Protein AF-A0A7D9LN81-F1 (afdb_monomer_lite)

Radius of gyration: 13.22 Å; chains: 1; bounding box: 25×25×40 Å

Foldseek 3Di:
DDPPPPAAEAELVCCLPPPVSVVCVVCCCVPPPVDHHYDDQDPDPCSVVSNQVSVDHDDDDPVD

Organism: Paramuricea clavata (NCBI:txid317549)

InterPro domains:
  IPR042098 Glutarate 2-hydroxylase superfamily [G3DSA:3.60.130.10] (1-64)

Sequence (64 aa):
MSEEGNMPTFQFKKLLNDDQELYKWLVTMITQTGIARVENAPKEKGQLQILGERVGYLMETTYG

Secondary structure (DSSP, 8-state):
--------EEEHHHHHH-HHHHHHHHHHIIIIIS--EEE---SSTTHHHHHHHHHS-----TT-

Structure (mmCIF, N/CA/C/O backbone):
data_AF-A0A7D9LN81-F1
#
_entry.id   AF-A0A7D9LN81-F1
#
loop_
_atom_site.group_PDB
_atom_site.id
_atom_site.type_symbol
_atom_site.label_atom_id
_atom_site.label_alt_id
_atom_site.label_comp_id
_atom_site.label_asym_id
_atom_site.label_entity_id
_atom_site.label_seq_id
_atom_site.pdbx_PDB_ins_code
_atom_site.Cartn_x
_atom_site.Cartn_y
_atom_site.Cartn_z
_atom_site.occupancy
_atom_site.B_iso_or_equiv
_atom_site.auth_seq_id
_atom_site.auth_comp_id
_atom_site.auth_asym_id
_atom_site.auth_atom_id
_atom_site.pdbx_PDB_model_num
ATOM 1 N N . MET A 1 1 ? 6.219 3.785 29.229 1.00 37.28 1 MET A N 1
ATOM 2 C CA . MET A 1 1 ? 5.213 3.151 28.355 1.00 37.28 1 MET A CA 1
ATOM 3 C C . MET A 1 1 ? 4.817 4.200 27.346 1.00 37.28 1 MET A C 1
ATOM 5 O O . MET A 1 1 ? 4.087 5.111 27.701 1.00 37.28 1 MET A O 1
ATOM 9 N N . SER A 1 2 ? 5.441 4.173 26.172 1.00 40.72 2 SER A N 1
ATOM 10 C CA . SER A 1 2 ? 5.173 5.148 25.118 1.00 40.72 2 SER A CA 1
ATOM 11 C C . SER A 1 2 ? 3.762 4.907 24.598 1.00 40.72 2 SER A C 1
ATOM 13 O O . SER A 1 2 ? 3.421 3.768 24.290 1.00 40.72 2 SER A O 1
ATOM 15 N N . GLU A 1 3 ? 2.942 5.952 24.556 1.00 49.66 3 GLU A N 1
ATOM 16 C CA . GLU A 1 3 ? 1.646 5.932 23.888 1.00 49.66 3 GLU A CA 1
ATOM 17 C C . GLU A 1 3 ? 1.887 5.682 22.394 1.00 49.66 3 GLU A C 1
ATOM 19 O O . GLU A 1 3 ? 2.113 6.606 21.614 1.00 49.66 3 GLU A O 1
ATOM 24 N N . GLU A 1 4 ? 1.894 4.414 21.981 1.00 54.16 4 GLU A N 1
ATOM 25 C CA . GLU A 1 4 ? 1.649 4.070 20.587 1.00 54.16 4 GLU A CA 1
ATOM 26 C C . GLU A 1 4 ? 0.206 4.484 20.301 1.00 54.16 4 GLU A C 1
ATOM 28 O O . GLU A 1 4 ? -0.739 3.735 20.550 1.00 54.16 4 GLU A O 1
ATOM 33 N N . GLY A 1 5 ? 0.026 5.728 19.846 1.00 62.16 5 GLY A N 1
ATOM 34 C CA . GLY A 1 5 ? -1.232 6.171 19.264 1.00 62.16 5 GLY A CA 1
ATOM 35 C C . GLY A 1 5 ? -1.698 5.093 18.290 1.00 62.16 5 GLY A C 1
ATOM 36 O O . GLY A 1 5 ? -0.913 4.651 17.455 1.00 62.16 5 GLY A O 1
ATOM 37 N N . ASN A 1 6 ? -2.927 4.613 18.482 1.00 76.50 6 ASN A N 1
ATOM 38 C CA . ASN A 1 6 ? -3.487 3.408 17.871 1.00 76.50 6 ASN A CA 1
ATOM 39 C C . ASN A 1 6 ? -3.535 3.531 16.335 1.00 76.50 6 ASN A C 1
ATOM 41 O O . ASN A 1 6 ? -4.568 3.870 15.759 1.00 76.50 6 ASN A O 1
ATOM 45 N N . MET A 1 7 ? -2.389 3.344 15.675 1.00 87.50 7 MET A N 1
ATOM 46 C CA . MET A 1 7 ? -2.222 3.560 14.244 1.00 87.50 7 MET A CA 1
ATOM 47 C C . MET A 1 7 ? -2.860 2.387 13.497 1.00 87.50 7 MET A C 1
ATOM 49 O O . MET A 1 7 ? -2.416 1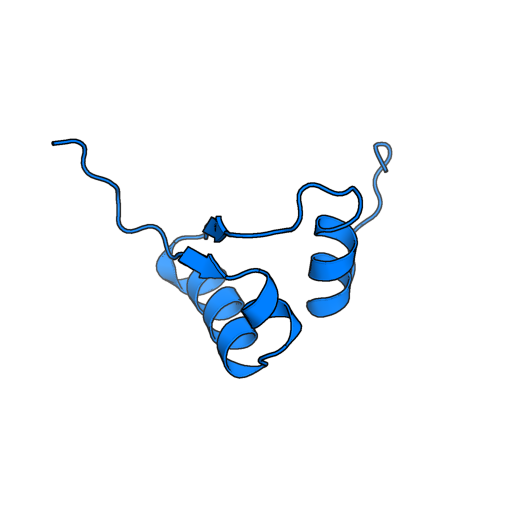.245 13.669 1.00 87.50 7 MET A O 1
ATOM 53 N N . PRO A 1 8 ? -3.866 2.641 12.640 1.00 93.94 8 PRO A N 1
ATOM 54 C CA . PRO A 1 8 ? -4.488 1.599 11.845 1.00 93.94 8 PRO A CA 1
ATOM 55 C C . PRO A 1 8 ? -3.432 0.850 11.046 1.00 93.94 8 PRO A C 1
ATOM 57 O O . PRO A 1 8 ? -2.681 1.449 10.276 1.00 93.94 8 PRO A O 1
ATOM 60 N N . THR A 1 9 ? -3.356 -0.455 11.275 1.00 95.25 9 THR A N 1
ATOM 61 C CA . THR A 1 9 ? -2.322 -1.313 10.706 1.00 95.25 9 THR A CA 1
ATOM 62 C C . THR A 1 9 ? -2.967 -2.367 9.821 1.00 95.25 9 THR A C 1
ATOM 64 O O . THR A 1 9 ? -3.891 -3.062 10.243 1.00 95.25 9 THR A O 1
ATOM 67 N N . PHE A 1 10 ? -2.464 -2.487 8.597 1.00 96.81 10 PHE A N 1
ATOM 68 C CA . PHE A 1 10 ? -2.972 -3.380 7.563 1.00 96.81 10 PHE A CA 1
ATOM 69 C C . PHE A 1 10 ? -1.854 -4.261 7.025 1.00 96.81 10 PHE A C 1
ATOM 71 O O . PHE A 1 10 ? -0.680 -3.897 7.039 1.00 96.81 10 PHE A O 1
ATOM 78 N N . GLN A 1 11 ? -2.222 -5.438 6.536 1.00 97.50 11 GLN A N 1
ATOM 79 C CA . GLN A 1 11 ? -1.269 -6.405 6.004 1.00 97.50 11 GLN A CA 1
ATOM 80 C C . GLN A 1 11 ? -1.173 -6.249 4.490 1.00 97.50 11 GLN A C 1
ATOM 82 O O . GLN A 1 11 ? -2.187 -6.383 3.803 1.00 97.50 11 GLN A O 1
ATOM 87 N N . PHE A 1 12 ? 0.034 -6.033 3.960 1.00 97.25 12 PHE A N 1
ATOM 88 C CA . PHE A 1 12 ? 0.264 -5.785 2.532 1.00 97.25 12 PHE A CA 1
ATOM 89 C C . PHE A 1 12 ? -0.424 -6.830 1.643 1.00 97.25 12 PHE A C 1
ATOM 91 O O . PHE A 1 12 ? -1.216 -6.494 0.768 1.00 97.25 12 PHE A O 1
ATOM 98 N N . LYS A 1 13 ? -0.222 -8.121 1.940 1.00 96.81 13 LYS A N 1
ATOM 99 C CA . LYS A 1 13 ? -0.841 -9.215 1.178 1.00 96.81 13 LYS A CA 1
ATOM 100 C C . LYS A 1 13 ? -2.373 -9.195 1.234 1.00 96.81 13 LYS A C 1
ATOM 102 O O . LYS A 1 13 ? -3.000 -9.583 0.255 1.00 96.81 13 LYS A O 1
ATOM 107 N N . LYS A 1 14 ? -2.985 -8.764 2.341 1.00 97.69 14 LYS A N 1
ATOM 108 C CA . LYS A 1 14 ? -4.450 -8.681 2.433 1.00 97.69 14 LYS A CA 1
ATOM 109 C C . LYS A 1 14 ? -4.992 -7.536 1.583 1.00 97.69 14 LYS A C 1
ATOM 111 O O . LYS A 1 14 ? -5.923 -7.766 0.829 1.00 97.69 14 LYS A O 1
ATOM 116 N N . LEU A 1 15 ? -4.349 -6.365 1.609 1.00 97.31 15 LEU A N 1
ATOM 117 C CA . LEU A 1 15 ? -4.743 -5.227 0.764 1.00 97.31 15 LEU A CA 1
ATOM 118 C C . LEU A 1 15 ? -4.749 -5.577 -0.730 1.00 97.31 15 LEU A C 1
ATOM 120 O O . LEU A 1 15 ? -5.610 -5.120 -1.477 1.00 97.31 15 LEU A O 1
ATOM 124 N N . LEU A 1 16 ? -3.806 -6.416 -1.165 1.00 97.44 16 LEU A N 1
ATOM 125 C CA . LEU A 1 16 ? -3.738 -6.840 -2.561 1.00 97.44 16 LEU A CA 1
ATOM 126 C C . LEU A 1 16 ? -4.830 -7.843 -2.951 1.00 97.44 16 LEU A C 1
ATOM 128 O O . LEU A 1 16 ? -5.289 -7.802 -4.086 1.00 97.44 16 LEU A O 1
ATOM 132 N N . ASN A 1 17 ? -5.248 -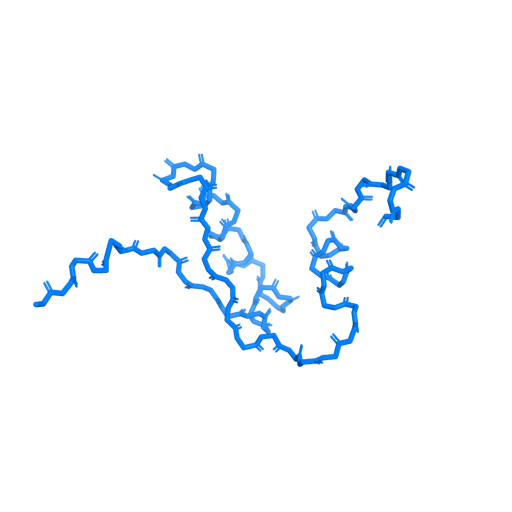8.725 -2.039 1.00 97.50 17 ASN A N 1
ATOM 133 C CA . ASN A 1 17 ? -6.071 -9.894 -2.379 1.00 97.50 17 ASN A CA 1
ATOM 134 C C . ASN A 1 17 ? -7.510 -9.847 -1.836 1.00 97.50 17 ASN A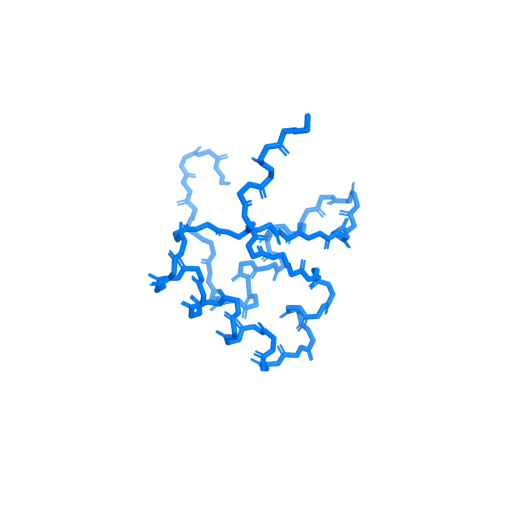 C 1
ATOM 136 O O . ASN A 1 17 ? -8.297 -10.726 -2.171 1.00 97.50 17 ASN A O 1
ATOM 140 N N . ASP A 1 18 ? -7.851 -8.871 -0.994 1.00 98.19 18 ASP A N 1
ATOM 141 C CA . ASP A 1 18 ? -9.153 -8.776 -0.331 1.00 98.19 18 ASP A CA 1
ATOM 142 C C . ASP A 1 18 ? -9.751 -7.372 -0.510 1.00 98.19 18 ASP A C 1
ATOM 144 O O . ASP A 1 18 ? -9.211 -6.375 -0.025 1.00 98.19 18 ASP A O 1
ATOM 148 N N . ASP A 1 19 ? -10.880 -7.298 -1.216 1.00 97.88 19 ASP A N 1
ATOM 149 C CA . ASP A 1 19 ? -11.608 -6.049 -1.463 1.00 97.88 19 ASP A CA 1
ATOM 150 C C . ASP A 1 19 ? -12.156 -5.420 -0.177 1.00 97.88 19 ASP A C 1
ATOM 152 O O . ASP A 1 19 ? -12.206 -4.192 -0.065 1.00 97.88 19 ASP A O 1
ATOM 156 N N . GLN A 1 20 ? -12.545 -6.230 0.812 1.00 97.94 20 GLN A N 1
ATOM 157 C CA . GLN A 1 20 ? -13.053 -5.718 2.084 1.00 97.94 20 GLN A CA 1
ATOM 158 C C . GLN A 1 20 ? -11.929 -5.088 2.902 1.00 97.94 20 GLN A C 1
ATOM 160 O O . GLN A 1 20 ? -12.115 -4.014 3.483 1.00 97.94 20 GLN A O 1
ATOM 165 N N . GLU A 1 21 ? -10.754 -5.721 2.917 1.00 97.88 21 GLU A N 1
ATOM 166 C CA . GLU A 1 21 ? -9.581 -5.162 3.588 1.00 97.88 21 GLU A CA 1
ATOM 167 C C . GLU A 1 21 ? -9.121 -3.873 2.892 1.00 97.88 21 GLU A C 1
ATOM 169 O O . GLU A 1 21 ? -8.833 -2.882 3.571 1.00 97.88 21 GLU A O 1
ATOM 174 N N . LEU A 1 22 ? -9.112 -3.846 1.552 1.00 97.81 22 LEU A N 1
ATOM 175 C CA . LEU A 1 22 ? -8.777 -2.637 0.800 1.00 97.81 22 LEU A CA 1
ATOM 176 C C . LEU A 1 22 ? -9.757 -1.496 1.105 1.00 97.81 22 LEU A C 1
ATOM 178 O O . LEU A 1 22 ? -9.325 -0.382 1.407 1.00 97.81 22 LEU A O 1
ATOM 182 N N . TYR A 1 23 ? -11.065 -1.763 1.057 1.00 97.75 23 TYR A N 1
ATOM 183 C CA . TYR A 1 23 ? -12.091 -0.769 1.374 1.00 97.75 23 TYR A CA 1
ATOM 184 C C . TYR A 1 23 ? -11.908 -0.212 2.787 1.00 97.75 23 TYR A C 1
ATOM 186 O O . TYR A 1 23 ? -11.903 1.006 2.985 1.00 97.75 23 TYR A O 1
ATOM 194 N N . LYS A 1 24 ? -11.693 -1.096 3.767 1.00 97.19 24 LYS A N 1
ATOM 195 C CA . LYS A 1 24 ? -11.453 -0.700 5.154 1.00 97.19 24 LYS A CA 1
ATOM 196 C C . LYS A 1 24 ? -10.227 0.203 5.268 1.00 97.19 24 LYS A C 1
ATOM 198 O O . LYS A 1 24 ? -10.304 1.222 5.946 1.00 97.19 24 LYS A O 1
ATOM 203 N N . TRP A 1 25 ? -9.128 -0.123 4.591 1.00 96.75 25 TRP A N 1
ATOM 204 C CA . TRP A 1 25 ? -7.927 0.711 4.590 1.00 96.75 25 TRP A CA 1
ATOM 205 C C . TRP A 1 25 ? -8.171 2.102 4.003 1.00 96.75 25 TRP A C 1
ATOM 207 O O . TRP A 1 25 ? -7.853 3.091 4.665 1.00 96.75 25 TRP A O 1
ATOM 217 N N . LEU A 1 26 ? -8.799 2.196 2.826 1.00 96.31 26 LEU A N 1
ATOM 218 C CA . LEU A 1 26 ? -9.093 3.480 2.179 1.00 96.31 26 LEU A CA 1
ATOM 219 C C . LEU A 1 26 ? -10.018 4.352 3.040 1.00 96.31 26 LEU A C 1
ATOM 221 O O . LEU A 1 26 ? -9.728 5.528 3.269 1.00 96.31 26 LEU A O 1
ATOM 225 N N . VAL A 1 27 ? -11.100 3.778 3.574 1.00 96.81 27 VAL A N 1
ATOM 226 C CA . VAL A 1 27 ? -12.054 4.514 4.416 1.00 96.81 27 VAL A CA 1
ATOM 227 C C . VAL A 1 27 ? -11.419 4.927 5.737 1.00 96.81 27 VAL A C 1
ATOM 229 O O . VAL A 1 27 ? -11.546 6.087 6.126 1.00 96.81 27 VAL A O 1
ATOM 232 N 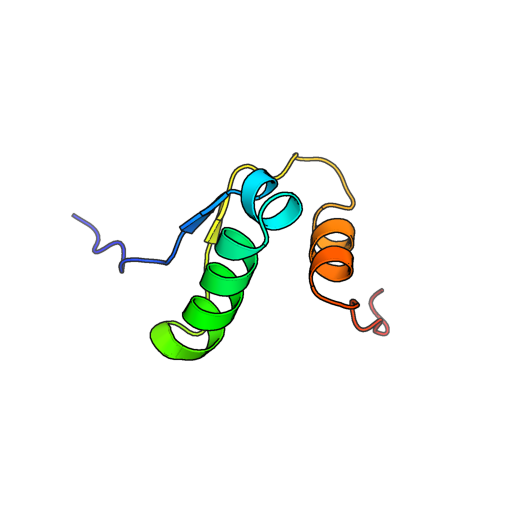N . THR A 1 28 ? -10.715 4.025 6.426 1.00 94.69 28 THR A N 1
ATOM 233 C CA . THR A 1 28 ? -10.038 4.351 7.689 1.00 94.69 28 THR A CA 1
ATOM 234 C C . THR A 1 28 ? -9.006 5.460 7.492 1.00 94.69 28 THR A C 1
ATOM 236 O O . THR A 1 28 ? -8.985 6.410 8.278 1.00 94.69 28 THR A O 1
ATOM 239 N N . MET A 1 29 ? -8.204 5.389 6.423 1.00 92.88 29 MET A N 1
ATOM 240 C CA . MET A 1 29 ? -7.214 6.417 6.104 1.00 92.88 29 MET A CA 1
ATOM 241 C C . MET A 1 29 ? -7.873 7.783 5.873 1.00 92.88 29 MET A C 1
ATOM 243 O O . MET A 1 29 ? -7.400 8.772 6.420 1.00 92.88 29 MET A O 1
ATOM 247 N N . ILE A 1 30 ? -8.983 7.850 5.135 1.00 92.44 30 ILE A N 1
ATOM 248 C CA . ILE A 1 30 ? -9.656 9.122 4.816 1.00 92.44 30 ILE A CA 1
ATOM 249 C C . ILE A 1 30 ? -10.444 9.691 6.010 1.00 92.44 30 ILE A C 1
ATOM 251 O O . ILE A 1 30 ? -10.502 10.906 6.182 1.00 92.44 30 ILE A O 1
ATOM 255 N N . THR A 1 31 ? -11.069 8.839 6.826 1.00 93.00 31 THR A N 1
ATOM 256 C CA . THR A 1 31 ? -12.081 9.274 7.811 1.00 93.00 31 THR A CA 1
AT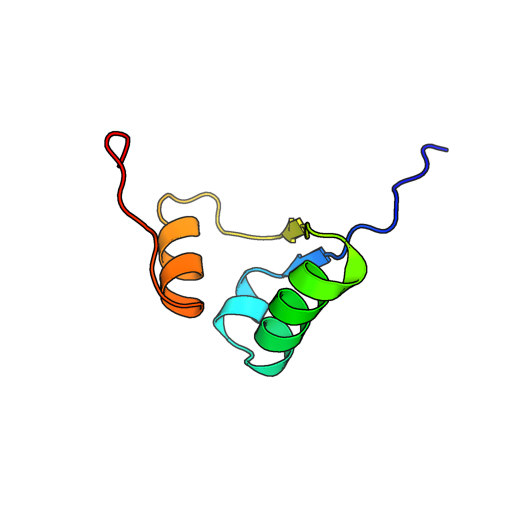OM 257 C C . THR A 1 31 ? -11.601 9.345 9.257 1.00 93.00 31 THR A C 1
ATOM 259 O O . THR A 1 31 ? -12.211 10.066 10.042 1.00 93.00 31 THR A O 1
ATOM 262 N N . GLN A 1 32 ? -10.556 8.602 9.640 1.00 88.25 32 GLN A N 1
ATOM 263 C CA . GLN A 1 32 ? -10.166 8.472 11.052 1.00 88.25 32 GLN A CA 1
ATOM 264 C C . GLN A 1 32 ? -8.823 9.128 11.354 1.00 88.25 32 GLN A C 1
ATOM 266 O O . GLN A 1 32 ? -8.731 9.929 12.279 1.00 88.25 32 GLN A O 1
ATOM 271 N N . THR A 1 33 ? -7.779 8.778 10.601 1.00 89.69 33 THR A N 1
ATOM 272 C CA . THR A 1 33 ? -6.399 9.096 11.002 1.00 89.69 33 THR A CA 1
ATOM 273 C C . THR A 1 33 ? -5.600 9.883 9.973 1.00 89.69 33 THR A C 1
ATOM 275 O O . THR A 1 33 ? -4.559 10.428 10.327 1.00 89.69 33 THR A O 1
ATOM 278 N N . GLY A 1 34 ? -6.014 9.922 8.703 1.00 91.44 34 GLY A N 1
ATOM 279 C CA . GLY A 1 34 ? -5.212 10.500 7.615 1.00 91.44 34 GLY A CA 1
ATOM 280 C C . GLY A 1 34 ? -3.993 9.655 7.220 1.00 91.44 34 GLY A C 1
ATOM 281 O O . GLY A 1 34 ? -3.340 9.948 6.224 1.00 91.44 34 GLY A O 1
ATOM 282 N N . ILE A 1 35 ? -3.669 8.610 7.991 1.00 93.50 35 ILE A N 1
ATOM 283 C CA . ILE A 1 35 ? -2.486 7.765 7.815 1.00 93.50 35 ILE A CA 1
ATOM 284 C C . ILE A 1 35 ? -2.731 6.353 8.357 1.00 93.50 35 ILE A C 1
ATOM 286 O O . ILE A 1 35 ? -3.420 6.168 9.361 1.00 93.50 35 ILE A O 1
ATOM 290 N N . ALA A 1 36 ? -2.137 5.351 7.716 1.00 94.56 36 ALA A N 1
ATOM 291 C CA . ALA A 1 36 ? -2.170 3.962 8.161 1.00 94.56 36 ALA A CA 1
ATOM 292 C C . ALA A 1 36 ? -0.818 3.282 7.909 1.00 94.56 36 ALA A C 1
ATOM 294 O O . ALA A 1 36 ? -0.111 3.620 6.957 1.00 94.56 36 ALA A O 1
ATOM 295 N N . ARG A 1 37 ? -0.470 2.302 8.746 1.00 95.19 37 ARG A N 1
ATOM 296 C CA . ARG A 1 37 ? 0.726 1.472 8.583 1.00 95.19 37 ARG A CA 1
ATOM 297 C C . ARG A 1 37 ? 0.391 0.259 7.725 1.00 95.19 37 ARG A C 1
ATOM 299 O O . ARG A 1 37 ? -0.548 -0.472 8.026 1.00 95.19 37 ARG A O 1
ATOM 306 N N . VAL A 1 38 ? 1.176 0.021 6.679 1.00 96.06 38 VAL A N 1
ATOM 307 C CA . VAL A 1 38 ? 1.100 -1.213 5.889 1.00 96.06 38 VAL A CA 1
ATOM 308 C C . VAL A 1 38 ? 2.314 -2.071 6.221 1.00 96.06 38 VAL A C 1
ATOM 310 O O . VAL A 1 38 ? 3.452 -1.661 6.002 1.00 96.06 38 VAL A O 1
ATOM 313 N N . GLU A 1 39 ? 2.074 -3.249 6.784 1.00 96.31 39 GLU A N 1
ATOM 314 C CA . GLU A 1 39 ? 3.112 -4.168 7.249 1.00 96.31 39 GLU A CA 1
ATOM 315 C C . GLU A 1 39 ? 3.305 -5.363 6.320 1.00 96.31 39 GLU A C 1
ATOM 317 O O . GLU A 1 39 ? 2.433 -5.718 5.524 1.00 96.31 39 GLU A O 1
ATOM 322 N N . ASN A 1 40 ? 4.454 -6.026 6.483 1.00 96.06 40 ASN A N 1
ATOM 323 C CA . ASN A 1 40 ? 4.792 -7.284 5.816 1.00 96.06 40 ASN A CA 1
ATOM 324 C C . ASN A 1 40 ? 4.781 -7.203 4.280 1.00 96.06 40 ASN A C 1
ATOM 326 O O . ASN A 1 40 ? 4.507 -8.189 3.595 1.00 96.06 40 ASN A O 1
ATOM 330 N N . ALA A 1 41 ? 5.116 -6.031 3.735 1.00 96.25 41 ALA A N 1
ATOM 331 C CA . ALA A 1 41 ? 5.484 -5.906 2.333 1.00 96.25 41 ALA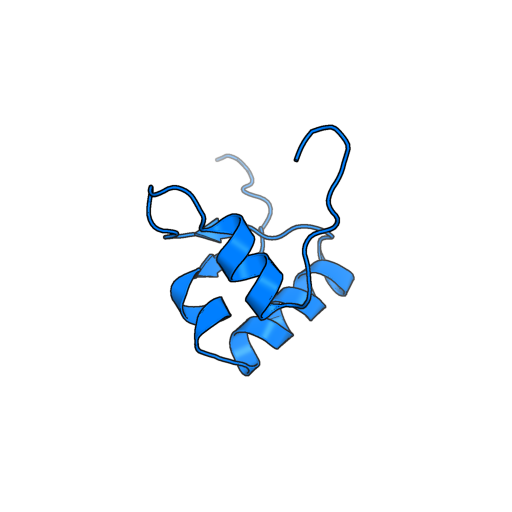 A CA 1
ATOM 332 C C . ALA A 1 41 ? 6.830 -6.621 2.078 1.00 96.25 41 ALA A C 1
ATOM 334 O O . ALA A 1 41 ? 7.743 -6.512 2.909 1.00 96.25 41 ALA A O 1
ATOM 335 N N . PRO A 1 42 ? 6.988 -7.343 0.953 1.00 95.25 42 PRO A N 1
ATOM 336 C CA . PRO A 1 42 ? 8.282 -7.877 0.539 1.00 95.25 42 PRO A CA 1
ATOM 337 C C . PRO A 1 42 ? 9.354 -6.779 0.486 1.00 95.25 42 PRO A C 1
ATOM 339 O O . PRO A 1 42 ? 9.078 -5.647 0.099 1.00 95.25 42 PRO A O 1
ATOM 342 N N . LYS A 1 43 ? 10.604 -7.104 0.832 1.00 94.25 43 LYS A N 1
ATOM 343 C CA . LYS A 1 43 ? 11.726 -6.138 0.836 1.00 94.25 43 LYS A CA 1
ATOM 344 C C . LYS A 1 43 ? 12.337 -5.909 -0.556 1.00 94.25 43 LYS A C 1
ATOM 346 O O . LYS A 1 43 ? 13.498 -5.531 -0.680 1.00 94.25 43 LYS A O 1
ATOM 351 N N . GLU A 1 44 ? 11.558 -6.165 -1.596 1.00 94.75 44 GLU A N 1
ATOM 352 C CA . GLU A 1 44 ? 11.953 -6.057 -2.997 1.00 94.75 44 GLU A CA 1
ATOM 353 C C . GLU A 1 44 ? 11.459 -4.732 -3.587 1.00 94.75 44 GLU A C 1
ATOM 355 O O . GLU A 1 44 ? 10.503 -4.129 -3.098 1.00 94.75 44 GLU A O 1
ATOM 360 N N . LYS A 1 45 ? 12.096 -4.263 -4.662 1.00 93.06 45 LYS A N 1
ATOM 361 C CA . LYS A 1 45 ? 11.634 -3.061 -5.372 1.00 93.06 45 LYS A CA 1
ATOM 362 C C . LYS A 1 45 ? 10.256 -3.316 -6.001 1.00 93.06 45 LYS A C 1
ATOM 364 O O . LYS A 1 45 ? 9.960 -4.437 -6.396 1.00 93.06 45 LYS A O 1
ATOM 369 N N . GLY A 1 46 ? 9.433 -2.272 -6.108 1.00 94.25 46 GLY A N 1
ATOM 370 C CA . GLY A 1 46 ? 8.148 -2.329 -6.816 1.00 94.25 46 GLY A CA 1
ATOM 371 C C . GLY A 1 46 ? 6.900 -2.496 -5.944 1.00 94.25 46 GLY A C 1
ATOM 372 O O . GLY A 1 46 ? 5.795 -2.390 -6.463 1.00 94.25 46 GLY A O 1
ATOM 373 N N . GLN A 1 47 ? 7.023 -2.689 -4.624 1.00 95.38 47 GLN A N 1
ATOM 374 C CA . GLN A 1 47 ? 5.835 -2.888 -3.771 1.00 95.38 47 GLN A CA 1
ATOM 375 C C . GLN A 1 47 ? 4.885 -1.681 -3.762 1.00 95.38 47 GLN A C 1
ATOM 377 O O . GLN A 1 47 ? 3.672 -1.854 -3.668 1.00 95.38 47 GLN A O 1
ATOM 382 N N . LEU A 1 48 ? 5.426 -0.464 -3.892 1.00 93.06 48 LEU A N 1
ATOM 383 C CA . LEU A 1 48 ? 4.615 0.748 -4.018 1.00 93.06 48 LEU A CA 1
ATOM 384 C C . LEU A 1 48 ? 3.883 0.815 -5.362 1.00 93.06 48 LEU A C 1
ATOM 386 O O . LEU A 1 48 ? 2.713 1.180 -5.360 1.00 93.06 48 LEU A O 1
ATOM 390 N N . GLN A 1 49 ? 4.519 0.423 -6.476 1.00 95.12 49 GLN A N 1
ATOM 391 C CA . GLN A 1 49 ? 3.832 0.309 -7.769 1.00 95.12 49 GLN A CA 1
ATOM 392 C C . GLN A 1 49 ? 2.661 -0.673 -7.682 1.00 95.12 49 GLN A C 1
ATOM 394 O O . GLN A 1 49 ? 1.544 -0.299 -8.018 1.00 95.12 49 GLN A O 1
ATOM 399 N N . ILE A 1 50 ? 2.888 -1.875 -7.143 1.00 96.19 50 ILE A N 1
ATOM 400 C CA . ILE A 1 50 ? 1.848 -2.909 -7.008 1.00 96.19 50 ILE A CA 1
ATOM 401 C C . ILE A 1 50 ? 0.662 -2.394 -6.179 1.00 96.19 50 ILE A C 1
ATOM 403 O O . ILE A 1 50 ? -0.496 -2.586 -6.548 1.00 96.19 50 ILE A O 1
ATOM 407 N N . LEU A 1 51 ? 0.933 -1.720 -5.055 1.00 95.50 51 LEU A N 1
ATOM 408 C CA . LEU A 1 51 ? -0.129 -1.143 -4.231 1.00 95.50 51 LEU A CA 1
ATOM 409 C C . LEU A 1 51 ? -0.839 0.019 -4.944 1.00 95.50 51 LEU A C 1
ATOM 411 O O . LEU A 1 51 ? -2.057 0.136 -4.847 1.00 95.50 51 LEU A O 1
ATOM 415 N N . GLY A 1 52 ? -0.102 0.854 -5.679 1.00 95.50 52 GLY A N 1
ATOM 416 C CA . GLY A 1 52 ? -0.661 1.940 -6.481 1.00 95.50 52 GLY A CA 1
ATOM 417 C C . GLY A 1 52 ? -1.604 1.438 -7.572 1.00 95.50 52 GLY A C 1
ATOM 418 O O . GLY A 1 52 ? -2.720 1.935 -7.675 1.00 95.50 52 GLY A O 1
ATOM 419 N N . GLU A 1 53 ? -1.201 0.407 -8.316 1.00 95.88 53 GLU A N 1
ATOM 420 C CA . GLU A 1 53 ? -2.020 -0.265 -9.337 1.00 95.88 53 GLU A CA 1
ATOM 421 C C . GLU A 1 53 ? -3.268 -0.925 -8.740 1.00 95.88 53 GLU A C 1
ATOM 423 O O . GLU A 1 53 ? -4.339 -0.915 -9.346 1.00 95.88 53 GLU A O 1
ATOM 428 N N . ARG A 1 54 ? -3.162 -1.467 -7.520 1.00 96.31 54 ARG A N 1
ATOM 429 C CA . ARG A 1 54 ? -4.301 -2.065 -6.813 1.00 96.31 54 ARG A CA 1
ATOM 430 C C . ARG A 1 54 ? -5.392 -1.045 -6.474 1.00 96.31 54 ARG A C 1
ATOM 432 O O . ARG A 1 54 ? -6.569 -1.413 -6.414 1.00 96.31 54 ARG A O 1
ATOM 439 N N . VAL A 1 55 ? -4.995 0.197 -6.203 1.00 95.12 55 VAL A N 1
ATOM 440 C CA . VAL A 1 55 ? -5.882 1.299 -5.798 1.00 95.12 55 VAL A CA 1
ATOM 441 C C . VAL A 1 55 ? -6.359 2.111 -7.000 1.00 95.12 55 VAL A C 1
ATOM 443 O O . VAL A 1 55 ? -7.495 2.577 -7.019 1.00 95.12 55 VAL A O 1
ATOM 446 N N . GLY A 1 56 ? -5.488 2.298 -7.987 1.00 94.62 56 GLY A N 1
ATOM 447 C CA . GLY A 1 56 ? -5.704 3.148 -9.147 1.00 94.62 56 GLY A CA 1
ATOM 448 C C . GLY A 1 56 ? -4.404 3.317 -9.926 1.00 94.62 56 GLY A C 1
ATOM 449 O O . GLY A 1 56 ? -3.984 2.413 -10.640 1.00 94.62 56 GLY A O 1
ATOM 450 N N . TYR A 1 57 ? -3.769 4.484 -9.801 1.00 95.31 57 TYR A N 1
ATOM 451 C CA . TYR A 1 57 ? -2.499 4.789 -10.460 1.00 95.31 57 TYR A CA 1
ATOM 452 C C . TYR A 1 57 ? -1.600 5.644 -9.561 1.00 95.31 57 TYR A C 1
ATOM 454 O O . TYR A 1 57 ? -2.082 6.412 -8.727 1.00 95.31 57 TYR A O 1
ATOM 462 N N . LEU A 1 58 ? -0.283 5.527 -9.749 1.00 94.25 58 LEU A N 1
ATOM 463 C CA . LEU A 1 58 ? 0.681 6.466 -9.180 1.00 94.25 58 LEU A CA 1
ATOM 464 C C . LEU A 1 58 ? 0.847 7.652 -10.129 1.00 94.25 58 LEU A C 1
ATOM 466 O O . LEU A 1 58 ? 0.961 7.477 -11.341 1.00 94.25 58 LEU A O 1
ATOM 470 N N . MET A 1 59 ? 0.848 8.862 -9.576 1.00 94.75 59 MET A N 1
ATOM 471 C CA . MET A 1 59 ? 1.135 10.068 -10.344 1.00 94.75 59 MET A CA 1
ATOM 472 C C . MET A 1 59 ? 2.644 10.171 -10.551 1.00 94.75 59 MET A C 1
ATOM 474 O O . MET A 1 59 ? 3.380 10.357 -9.585 1.00 94.75 59 MET A O 1
ATOM 478 N N . GLU A 1 60 ? 3.084 10.050 -11.800 1.00 94.50 60 GLU A N 1
ATOM 479 C CA . GLU A 1 60 ? 4.483 10.251 -12.169 1.00 94.50 60 GLU A CA 1
ATOM 480 C C . GLU A 1 60 ? 4.873 11.718 -11.971 1.00 94.50 60 GLU A C 1
ATOM 482 O O . GLU A 1 60 ? 4.133 12.642 -12.331 1.00 94.50 60 GLU A O 1
ATOM 487 N N . THR A 1 61 ? 6.043 11.931 -11.380 1.00 95.00 61 THR A N 1
ATOM 488 C CA . THR A 1 61 ? 6.602 13.265 -11.159 1.00 95.00 61 THR A CA 1
ATOM 489 C C . THR A 1 61 ? 7.977 13.368 -11.810 1.00 95.00 61 THR A C 1
ATOM 491 O O . THR A 1 61 ? 8.509 12.404 -12.350 1.00 95.00 61 THR A O 1
ATOM 494 N N . THR A 1 62 ? 8.627 14.528 -11.714 1.00 96.81 62 THR A N 1
ATOM 495 C CA . THR A 1 62 ? 10.023 14.669 -12.166 1.00 96.81 62 THR A CA 1
ATOM 496 C C . THR A 1 62 ? 11.006 13.764 -11.415 1.00 96.81 62 THR A C 1
ATOM 498 O O . THR A 1 62 ? 12.146 13.626 -11.848 1.00 96.81 62 THR A O 1
ATOM 501 N N . TYR A 1 63 ? 10.597 13.176 -10.286 1.00 94.69 63 TYR A N 1
ATOM 502 C CA . TYR A 1 63 ? 11.407 12.245 -9.501 1.00 94.69 63 TYR A CA 1
ATOM 503 C C . TYR A 1 63 ? 11.252 10.779 -9.936 1.00 94.69 63 TYR A C 1
ATOM 505 O O . TYR A 1 63 ? 11.973 9.929 -9.409 1.00 94.69 63 TYR A O 1
ATOM 513 N N . GLY A 1 64 ? 10.353 10.498 -10.886 1.00 81.00 64 GLY A N 1
ATOM 514 C CA . GLY A 1 64 ? 9.791 9.165 -11.107 1.00 81.00 64 GLY A CA 1
ATOM 515 C C . GLY A 1 64 ? 8.656 8.923 -10.130 1.00 81.00 64 GLY A C 1
ATOM 516 O O . GLY A 1 64 ? 8.777 7.956 -9.345 1.00 81.00 64 GLY A O 1
#

pLDDT: mean 91.11, std 13.07, range [37.28, 98.19]